Protein AF-A0A2P6P670-F1 (afdb_monomer)

Organism: Rosa chinensis (NCBI:txid74649)

Solvent-accessible surface area (backbone atoms only — not comparable to full-atom values): 7223 Å² total; per-residue (Å²): 140,77,89,87,78,87,80,75,78,78,78,76,78,75,79,76,79,77,85,54,100,61,81,66,83,36,64,68,58,52,62,29,45,54,56,28,42,57,45,29,41,76,56,92,87,47,44,95,59,70,43,70,63,17,39,55,19,51,52,54,58,46,66,54,85,56,51,53,43,54,34,51,41,52,48,51,49,57,75,76,38,72,55,40,45,73,61,55,54,39,40,35,70,77,55,76,47,67,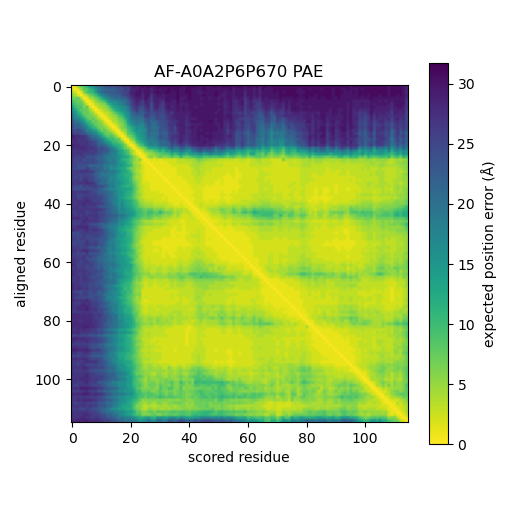66,86,53,77,77,60,49,97,83,57,63,51,86,70,65,78,130

Sequence (115 aa):
MSHPTKIVVFLVIVLVSESAMGAPECAPILRALDPCLPYLVQNPGREDSPSKACCDGLTTLSGLPNVKDECECIKATVLLTPLDLPRFAALPSVCGTTLKIPTISGDMDCSKIKM

Structure (mmCIF, N/CA/C/O backbone):
data_AF-A0A2P6P670-F1
#
_entry.id   AF-A0A2P6P670-F1
#
loop_
_atom_site.group_PDB
_atom_site.id
_atom_site.type_symbol
_atom_site.label_atom_id
_atom_site.label_alt_id
_atom_site.label_comp_id
_atom_site.label_asym_id
_atom_site.label_entity_id
_atom_site.label_seq_id
_atom_site.pdbx_PDB_ins_code
_atom_site.Cartn_x
_atom_site.Cartn_y
_atom_site.Cartn_z
_atom_site.occupancy
_atom_site.B_iso_or_equiv
_atom_site.auth_seq_id
_atom_site.auth_comp_id
_atom_site.auth_asym_id
_atom_site.auth_atom_id
_atom_site.pdbx_PDB_model_num
ATOM 1 N N . MET A 1 1 ? 29.053 -6.299 47.260 1.00 45.00 1 MET A N 1
ATOM 2 C CA . MET A 1 1 ? 27.975 -5.529 47.924 1.00 45.00 1 MET A CA 1
ATOM 3 C C . MET A 1 1 ? 28.337 -4.063 47.708 1.00 45.00 1 MET A C 1
ATOM 5 O O . MET A 1 1 ? 29.434 -3.713 48.097 1.00 45.00 1 MET A O 1
ATOM 9 N N . SER A 1 2 ? 27.640 -3.197 46.976 1.00 39.19 2 SER A N 1
ATOM 10 C CA . SER A 1 2 ? 26.254 -3.132 46.508 1.00 39.19 2 SER A CA 1
ATOM 11 C C . SER A 1 2 ? 26.207 -2.326 45.200 1.00 39.19 2 SER A C 1
ATOM 13 O O . SER A 1 2 ? 26.919 -1.335 45.074 1.00 39.19 2 SER A O 1
ATOM 15 N N . HIS A 1 3 ? 25.353 -2.721 44.252 1.00 43.81 3 HIS A N 1
ATOM 16 C CA . HIS A 1 3 ? 24.758 -1.769 43.301 1.00 43.81 3 HIS A CA 1
ATOM 17 C C . HIS A 1 3 ? 23.709 -0.947 44.057 1.00 43.81 3 HIS A C 1
ATOM 19 O O . HIS A 1 3 ? 23.055 -1.504 44.942 1.00 43.81 3 HIS A O 1
ATOM 25 N N . PRO A 1 4 ? 23.559 0.350 43.758 1.00 48.00 4 PRO A N 1
ATOM 26 C CA . PRO A 1 4 ? 22.301 0.810 43.135 1.00 48.00 4 PRO A CA 1
ATOM 27 C C . PRO A 1 4 ? 22.589 2.046 42.228 1.00 48.00 4 PRO A C 1
ATOM 29 O O . PRO A 1 4 ? 23.573 2.741 42.421 1.00 48.00 4 PRO A O 1
ATOM 32 N N . THR A 1 5 ? 21.916 2.434 41.152 1.00 48.31 5 THR A N 1
ATOM 33 C CA . THR A 1 5 ? 20.562 2.261 40.646 1.00 48.31 5 THR A CA 1
ATOM 34 C C . THR A 1 5 ? 20.677 2.631 39.163 1.00 48.31 5 THR A C 1
ATOM 36 O O . THR A 1 5 ? 20.881 3.799 38.836 1.00 48.31 5 THR A O 1
ATOM 39 N N . LYS A 1 6 ? 20.591 1.677 38.232 1.00 45.44 6 LYS A N 1
ATOM 40 C CA . LYS A 1 6 ? 20.343 2.035 36.828 1.00 45.44 6 LYS A CA 1
ATOM 41 C C . LYS A 1 6 ? 18.847 2.281 36.721 1.00 45.44 6 LYS A C 1
ATOM 43 O O . LYS A 1 6 ? 18.081 1.333 36.591 1.00 45.44 6 LYS A O 1
ATOM 48 N N . ILE A 1 7 ? 18.435 3.540 36.860 1.00 54.91 7 ILE A N 1
ATOM 49 C CA . ILE A 1 7 ? 17.084 3.967 36.499 1.00 54.91 7 ILE A CA 1
ATOM 50 C C . ILE A 1 7 ? 16.989 3.781 34.985 1.00 54.91 7 ILE A C 1
ATOM 52 O O . ILE A 1 7 ? 17.392 4.636 34.202 1.00 54.91 7 ILE A O 1
ATOM 56 N N . VAL A 1 8 ? 16.529 2.604 34.572 1.00 55.69 8 VAL A N 1
ATOM 57 C CA . VAL A 1 8 ? 16.046 2.381 33.217 1.00 55.69 8 VAL A CA 1
ATOM 58 C C . VAL A 1 8 ? 14.703 3.091 33.171 1.00 55.69 8 VAL A C 1
ATOM 60 O O . VAL A 1 8 ? 13.684 2.545 33.588 1.00 55.69 8 VAL A O 1
ATOM 63 N N . VAL A 1 9 ? 14.718 4.354 32.743 1.00 58.72 9 VAL A N 1
ATOM 64 C CA . VAL A 1 9 ? 13.497 5.047 32.340 1.00 58.72 9 VAL A CA 1
ATOM 65 C C . VAL A 1 9 ? 12.997 4.304 31.107 1.00 58.72 9 VAL A C 1
ATOM 67 O O . VAL A 1 9 ? 13.469 4.529 29.995 1.00 58.72 9 VAL A O 1
ATOM 70 N N . PHE A 1 10 ? 12.085 3.356 31.314 1.00 51.44 10 PHE A N 1
ATOM 71 C CA . PHE A 1 10 ? 11.251 2.827 30.247 1.00 51.44 10 PHE A CA 1
ATOM 72 C C . PHE A 1 10 ? 10.369 3.989 29.787 1.00 51.44 10 PHE A C 1
ATOM 74 O O . PHE A 1 10 ? 9.323 4.269 30.370 1.00 51.44 10 PHE A O 1
ATOM 81 N N . LEU A 1 11 ? 10.848 4.724 28.783 1.00 48.88 11 LEU A N 1
ATOM 82 C CA . LEU A 1 11 ? 10.050 5.678 28.034 1.00 48.88 11 LEU A CA 1
ATOM 83 C C . LEU A 1 11 ? 9.007 4.857 27.274 1.00 48.88 11 LEU A C 1
ATOM 85 O O . LEU A 1 11 ? 9.251 4.380 26.168 1.00 48.88 11 LEU A O 1
ATOM 89 N N . VAL A 1 12 ? 7.866 4.620 27.916 1.00 55.91 12 VAL A N 1
ATOM 90 C CA . VAL A 1 12 ? 6.678 4.094 27.254 1.00 55.91 12 VAL A CA 1
ATOM 91 C C . VAL A 1 12 ? 6.218 5.200 26.317 1.00 55.91 12 VAL A C 1
ATOM 93 O O . VAL A 1 12 ? 5.560 6.152 26.731 1.00 55.91 12 VAL A O 1
ATOM 96 N N . ILE A 1 13 ? 6.642 5.115 25.058 1.00 52.97 13 ILE A N 1
ATOM 97 C CA . ILE A 1 13 ? 6.084 5.920 23.980 1.00 52.97 13 ILE A CA 1
ATOM 98 C C . ILE A 1 13 ? 4.659 5.403 23.814 1.00 52.97 13 ILE A C 1
ATOM 100 O O . ILE A 1 13 ? 4.415 4.399 23.147 1.00 52.97 13 ILE A O 1
ATOM 104 N N . VAL A 1 14 ? 3.721 6.037 24.512 1.00 49.44 14 VAL A N 1
ATOM 105 C CA . VAL A 1 14 ? 2.300 5.858 24.247 1.00 49.44 14 VAL A CA 1
ATOM 106 C C . VAL A 1 14 ? 2.086 6.451 22.862 1.00 49.44 14 VAL A C 1
ATOM 108 O O . VAL A 1 14 ? 2.033 7.669 22.705 1.00 49.44 14 VAL A O 1
ATOM 111 N N . LEU A 1 15 ? 2.044 5.590 21.845 1.00 45.53 15 LEU A N 1
ATOM 112 C CA . LEU A 1 15 ? 1.488 5.941 20.547 1.00 45.53 15 LEU A CA 1
ATOM 113 C C . LEU A 1 15 ? 0.008 6.218 20.802 1.00 45.53 15 LEU A C 1
ATOM 115 O O . LEU A 1 15 ? -0.813 5.306 20.856 1.00 45.53 15 LEU A O 1
ATOM 119 N N . VAL A 1 16 ? -0.307 7.480 21.080 1.00 45.19 16 VAL A N 1
ATOM 120 C CA . VAL A 1 16 ? -1.679 7.967 21.078 1.00 45.19 16 VAL A CA 1
ATOM 121 C C . VAL A 1 16 ? -2.132 7.859 19.630 1.00 45.19 16 VAL A C 1
ATOM 123 O O . VAL A 1 16 ? -1.797 8.698 18.802 1.00 45.19 16 VAL A O 1
ATOM 126 N N . SER A 1 17 ? -2.840 6.781 19.304 1.00 50.25 17 SER A N 1
ATOM 127 C CA . SER A 1 17 ? -3.631 6.723 18.083 1.00 50.25 17 SER A CA 1
ATOM 128 C C . SER A 1 17 ? -4.783 7.699 18.278 1.00 50.25 17 SER A C 1
ATOM 130 O O . SER A 1 17 ? -5.792 7.367 18.900 1.00 50.25 17 SER A O 1
ATOM 132 N N . GLU A 1 18 ? -4.600 8.937 17.827 1.00 45.53 18 GLU A N 1
ATOM 133 C CA . GLU A 1 18 ? -5.683 9.906 17.727 1.00 45.53 18 GLU A CA 1
ATOM 134 C C . GLU A 1 18 ? -6.698 9.381 16.708 1.00 45.53 18 GLU A C 1
ATOM 136 O O . GLU A 1 18 ? -6.667 9.724 15.533 1.00 45.53 18 GLU A O 1
ATOM 141 N N . SER A 1 19 ? -7.661 8.576 17.157 1.00 53.69 19 SER A N 1
ATOM 142 C CA . SER A 1 19 ? -8.947 8.464 16.473 1.00 53.69 19 SER A CA 1
ATOM 143 C C . SER A 1 19 ? -9.774 9.710 16.806 1.00 53.69 19 SER A C 1
ATOM 145 O O . SER A 1 19 ? -10.830 9.638 17.435 1.00 53.69 19 SER A O 1
ATOM 147 N N . ALA A 1 20 ? -9.242 10.882 16.458 1.00 43.66 20 ALA A N 1
ATOM 148 C CA . ALA A 1 20 ? -10.042 12.080 16.299 1.00 43.66 20 ALA A CA 1
ATOM 149 C C . ALA A 1 20 ? -10.777 11.935 14.966 1.00 43.66 20 ALA A C 1
ATOM 151 O O . ALA A 1 20 ? -10.255 11.343 14.027 1.00 43.66 20 ALA A O 1
ATOM 152 N N . MET A 1 21 ? -11.995 12.451 14.863 1.00 49.91 21 MET A N 1
ATOM 153 C CA . MET A 1 21 ? -12.686 12.586 13.583 1.00 49.91 21 MET A CA 1
ATOM 154 C C . MET A 1 21 ? -11.823 13.48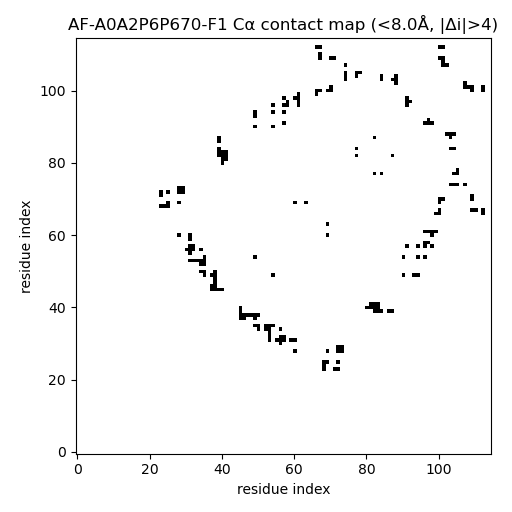0 12.671 1.00 49.91 21 MET A C 1
ATOM 156 O O . MET A 1 21 ? -11.901 14.702 12.728 1.00 49.91 21 MET A O 1
ATOM 160 N N . GLY A 1 22 ? -10.927 12.867 11.907 1.00 50.00 22 GLY A N 1
ATOM 161 C CA . GLY A 1 22 ? -9.814 13.485 11.200 1.00 50.00 22 GLY A CA 1
ATOM 162 C C . GLY A 1 22 ? -9.412 12.577 10.044 1.00 50.00 22 GLY A C 1
ATOM 163 O O . GLY A 1 22 ? -9.766 11.400 10.028 1.00 50.00 22 GLY A O 1
ATOM 164 N N . ALA A 1 23 ? -8.777 13.144 9.022 1.00 57.75 23 ALA A N 1
ATOM 165 C CA . ALA A 1 23 ? -8.408 12.416 7.810 1.00 57.75 23 ALA A CA 1
ATOM 166 C C . ALA A 1 23 ? -7.669 11.097 8.135 1.00 57.75 23 ALA A C 1
ATOM 168 O O . ALA A 1 23 ? -6.909 11.070 9.104 1.00 57.75 23 ALA A O 1
ATOM 169 N N . PRO A 1 24 ? -7.867 10.024 7.342 1.00 65.62 24 PRO A N 1
ATOM 170 C CA . PRO A 1 24 ? -7.196 8.748 7.574 1.00 65.62 24 PRO A CA 1
ATOM 171 C C . PRO A 1 24 ? -5.677 8.944 7.661 1.00 65.62 24 PRO A C 1
ATOM 173 O O . PRO A 1 24 ? -5.089 9.686 6.865 1.00 65.62 24 PRO A O 1
ATOM 176 N N . GLU A 1 25 ? -5.029 8.287 8.627 1.00 78.81 25 GLU A N 1
ATOM 177 C CA . GLU A 1 25 ? -3.576 8.369 8.799 1.00 78.81 25 GLU A CA 1
ATOM 178 C C . GLU A 1 25 ? -2.871 7.554 7.701 1.00 78.81 25 GLU A C 1
ATOM 180 O O . GLU A 1 25 ? -2.479 6.404 7.880 1.00 78.81 25 GLU A O 1
ATOM 185 N N . CYS A 1 26 ? -2.716 8.157 6.520 1.00 87.94 26 CYS A N 1
ATOM 186 C CA . CYS A 1 26 ? -2.139 7.486 5.354 1.00 87.94 26 CYS A CA 1
ATOM 187 C C . CYS A 1 26 ? -0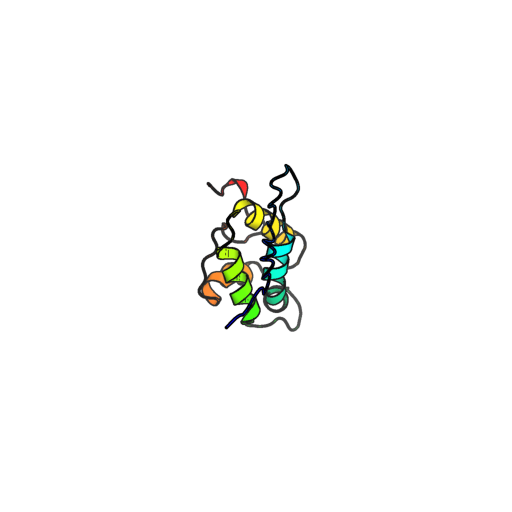.614 7.394 5.371 1.00 87.94 26 CYS A C 1
ATOM 189 O O . CYS A 1 26 ? -0.044 6.613 4.611 1.00 87.94 26 CYS A O 1
ATOM 191 N N . ALA A 1 27 ? 0.069 8.186 6.200 1.00 87.38 27 ALA A N 1
ATOM 192 C CA . ALA A 1 27 ? 1.528 8.238 6.235 1.00 87.38 27 ALA A CA 1
ATOM 193 C C . ALA A 1 27 ? 2.195 6.853 6.394 1.00 87.38 27 ALA A C 1
ATOM 195 O O . ALA A 1 27 ? 3.037 6.527 5.552 1.00 87.38 27 ALA A O 1
ATOM 196 N N . PRO A 1 28 ? 1.834 6.005 7.380 1.00 87.50 28 PRO A N 1
ATOM 197 C CA . PRO A 1 28 ? 2.429 4.672 7.514 1.00 87.50 28 PRO A CA 1
ATOM 198 C C . PRO A 1 28 ? 2.137 3.766 6.311 1.00 87.50 28 PRO A C 1
ATOM 200 O O . PRO A 1 28 ? 3.017 3.025 5.875 1.00 87.50 28 PRO A O 1
ATOM 203 N N . ILE A 1 29 ? 0.940 3.867 5.725 1.00 88.88 29 ILE A N 1
ATOM 204 C CA . ILE A 1 29 ? 0.534 3.068 4.560 1.00 88.88 29 ILE A CA 1
ATOM 205 C C . ILE A 1 29 ? 1.371 3.442 3.335 1.00 88.88 29 ILE A C 1
ATOM 207 O O . ILE A 1 29 ? 1.948 2.581 2.674 1.00 88.88 29 ILE A O 1
ATOM 211 N N . LEU A 1 30 ? 1.507 4.742 3.071 1.00 89.50 30 LEU A N 1
ATOM 212 C CA . LEU A 1 30 ? 2.315 5.257 1.968 1.00 89.50 30 LEU A CA 1
ATOM 213 C C . LEU A 1 30 ? 3.794 4.900 2.141 1.00 89.50 30 LEU A C 1
ATOM 215 O O . LEU A 1 30 ? 4.445 4.529 1.171 1.00 89.50 30 LEU A O 1
ATOM 219 N N . ARG A 1 31 ? 4.323 4.956 3.370 1.00 90.88 31 ARG A N 1
ATOM 220 C CA . ARG A 1 31 ? 5.708 4.554 3.668 1.00 90.88 31 ARG A CA 1
ATOM 221 C C . ARG A 1 31 ? 5.949 3.068 3.411 1.00 90.88 31 ARG A C 1
ATOM 223 O O . ARG A 1 31 ? 7.017 2.718 2.922 1.00 90.88 31 ARG A O 1
ATOM 230 N N . ALA A 1 32 ? 4.973 2.212 3.708 1.00 91.69 32 ALA A N 1
ATOM 231 C CA . ALA A 1 32 ? 5.056 0.785 3.414 1.00 91.69 32 ALA A CA 1
ATOM 232 C C .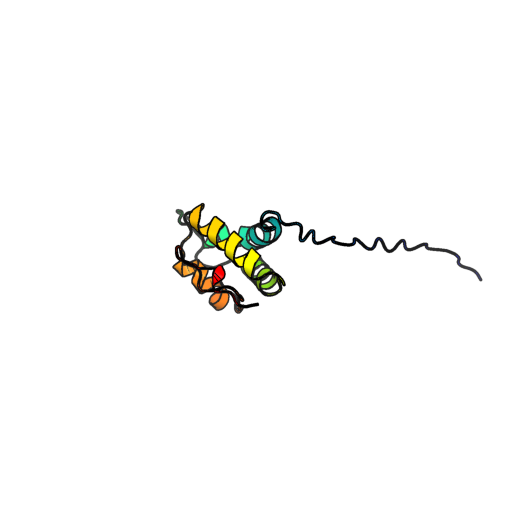 ALA A 1 32 ? 4.970 0.480 1.903 1.00 91.69 32 ALA A C 1
ATOM 234 O O . ALA A 1 32 ? 5.563 -0.495 1.449 1.00 91.69 32 ALA A O 1
ATOM 235 N N . LEU A 1 33 ? 4.268 1.312 1.122 1.00 91.44 33 LEU A N 1
ATOM 236 C CA . LEU A 1 33 ? 4.112 1.151 -0.332 1.00 91.44 33 LEU A CA 1
ATOM 237 C C . LEU A 1 33 ? 5.213 1.812 -1.168 1.00 91.44 33 LEU A C 1
ATOM 239 O O . LEU A 1 33 ? 5.428 1.401 -2.305 1.00 91.44 33 LEU A O 1
ATOM 243 N N . ASP A 1 34 ? 5.914 2.809 -0.630 1.00 93.38 34 ASP A N 1
ATOM 244 C CA . ASP A 1 34 ? 7.035 3.504 -1.279 1.00 93.38 34 ASP A CA 1
ATOM 245 C C . ASP A 1 34 ? 8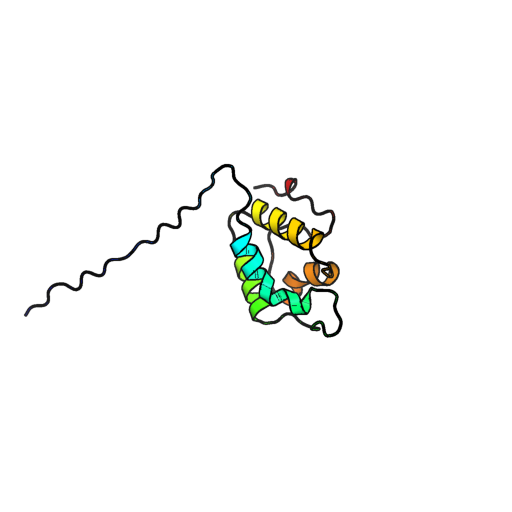.039 2.552 -1.976 1.00 93.38 34 ASP A C 1
ATOM 247 O O . ASP A 1 34 ? 8.269 2.716 -3.179 1.00 93.38 34 ASP A O 1
ATOM 251 N N . PRO A 1 35 ? 8.543 1.472 -1.332 1.00 95.69 35 PRO A N 1
ATOM 252 C CA . PRO A 1 35 ? 9.458 0.529 -1.986 1.00 95.69 35 PRO A CA 1
ATOM 253 C C . PRO A 1 35 ? 8.830 -0.304 -3.116 1.00 95.69 35 PRO A C 1
ATOM 255 O O . PRO A 1 35 ? 9.554 -0.997 -3.832 1.00 95.69 35 PRO A O 1
ATOM 258 N N . CYS A 1 36 ? 7.505 -0.276 -3.286 1.00 94.75 36 CYS A N 1
ATOM 259 C CA . CYS A 1 36 ? 6.802 -0.946 -4.379 1.00 94.75 36 CYS A CA 1
ATOM 260 C C . CYS A 1 36 ? 6.687 -0.079 -5.637 1.00 94.75 36 CYS A C 1
ATOM 262 O O . CYS A 1 36 ? 6.403 -0.608 -6.712 1.00 94.75 36 CYS A O 1
ATOM 264 N N . LEU A 1 37 ? 6.905 1.237 -5.545 1.00 93.00 37 LEU A N 1
ATOM 265 C CA . LEU A 1 37 ? 6.734 2.155 -6.675 1.00 93.00 37 LEU A CA 1
ATOM 266 C C . LEU A 1 37 ? 7.568 1.787 -7.918 1.00 93.00 37 LEU A C 1
ATOM 268 O O . LEU A 1 37 ? 6.991 1.821 -9.007 1.00 93.00 37 LEU A O 1
ATOM 272 N N . PRO A 1 38 ? 8.845 1.358 -7.817 1.00 94.50 38 PRO A N 1
ATOM 273 C CA . PRO A 1 38 ? 9.622 0.927 -8.986 1.00 94.50 38 PRO A CA 1
ATOM 274 C C . PRO A 1 38 ? 9.002 -0.262 -9.731 1.00 94.50 38 PRO A C 1
ATOM 276 O O . PRO A 1 38 ? 9.149 -0.380 -10.945 1.00 94.50 38 PRO A O 1
ATOM 279 N N . TYR A 1 39 ? 8.261 -1.114 -9.016 1.00 94.75 39 TYR A N 1
ATOM 280 C CA . TYR A 1 39 ? 7.507 -2.223 -9.588 1.00 94.75 39 TYR A CA 1
ATOM 281 C C . TYR A 1 39 ? 6.100 -1.823 -10.030 1.00 94.75 39 TYR A C 1
ATOM 283 O O . TYR A 1 39 ? 5.537 -2.529 -10.855 1.00 94.75 39 TYR A O 1
ATOM 291 N N . LEU A 1 40 ? 5.491 -0.743 -9.527 1.00 93.50 40 LEU A N 1
ATOM 292 C CA . LEU A 1 40 ? 4.074 -0.403 -9.757 1.00 93.50 40 LEU A CA 1
ATOM 293 C C . LEU A 1 40 ? 3.835 0.743 -10.745 1.00 93.50 40 LEU A C 1
ATOM 295 O O . LEU A 1 40 ? 2.836 0.720 -11.464 1.00 93.50 40 LEU A O 1
ATOM 299 N N . VAL A 1 41 ? 4.713 1.742 -10.772 1.00 91.69 41 VAL A N 1
ATOM 300 C CA . VAL A 1 41 ? 4.531 2.946 -11.590 1.00 91.69 41 VAL A CA 1
ATOM 301 C C . VAL A 1 41 ? 4.744 2.610 -13.062 1.00 91.69 41 VAL A C 1
ATOM 303 O O . VAL A 1 41 ? 5.736 1.988 -13.437 1.00 91.69 41 VAL A O 1
ATOM 306 N N . GLN A 1 42 ? 3.816 3.043 -13.914 1.00 88.56 42 GLN A N 1
ATOM 307 C CA . GLN A 1 42 ? 3.908 2.869 -15.362 1.00 88.56 42 GLN A CA 1
ATOM 308 C C . GLN A 1 42 ? 4.945 3.839 -15.948 1.00 88.56 42 GLN A C 1
ATOM 310 O O . GLN A 1 42 ? 4.615 4.955 -16.346 1.00 88.56 42 GLN A O 1
ATOM 315 N N . ASN A 1 43 ? 6.213 3.429 -15.980 1.00 86.56 43 ASN A N 1
ATOM 316 C CA . ASN A 1 43 ? 7.306 4.200 -16.570 1.00 86.56 43 ASN A CA 1
ATOM 317 C C . ASN A 1 43 ? 8.297 3.303 -17.346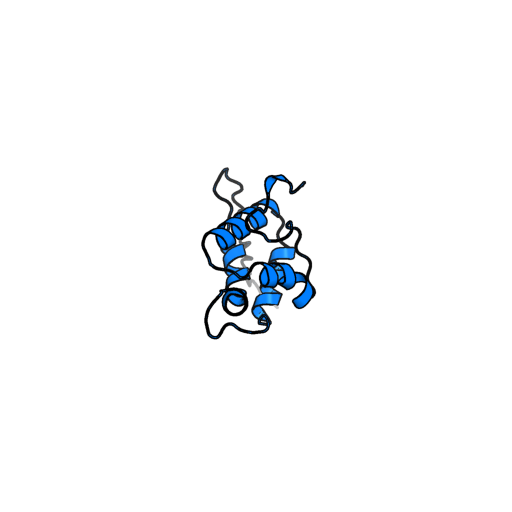 1.00 86.56 43 ASN A C 1
ATOM 319 O O . ASN A 1 43 ? 8.328 2.084 -17.149 1.00 86.56 43 ASN A O 1
ATOM 323 N N . PRO A 1 44 ? 9.107 3.878 -18.254 1.00 87.25 44 PRO A N 1
ATOM 324 C CA . PRO A 1 44 ? 10.244 3.172 -18.837 1.00 87.25 44 PRO A CA 1
ATOM 325 C C . PRO A 1 44 ? 11.265 2.797 -17.752 1.00 87.25 44 PRO A C 1
ATOM 327 O O . PRO A 1 44 ? 11.651 3.649 -16.957 1.00 87.25 44 PRO A O 1
ATOM 330 N N . GLY A 1 45 ? 11.734 1.546 -17.749 1.00 85.69 45 GLY A N 1
ATOM 331 C CA . GLY A 1 45 ? 12.695 1.052 -16.750 1.00 85.69 45 GLY A CA 1
ATOM 332 C C . GLY A 1 45 ? 12.064 0.511 -15.463 1.00 85.69 45 GLY A C 1
ATOM 333 O O . GLY A 1 45 ? 12.786 0.200 -14.520 1.00 85.69 45 GLY A O 1
ATOM 334 N N . ARG A 1 46 ? 10.736 0.378 -15.435 1.00 92.00 46 ARG A N 1
ATOM 335 C CA . ARG A 1 46 ? 9.993 -0.303 -14.377 1.00 92.00 46 ARG A CA 1
ATOM 336 C C . ARG A 1 46 ? 10.534 -1.708 -14.108 1.00 92.00 46 ARG A C 1
ATOM 338 O O . ARG A 1 46 ? 10.803 -2.462 -15.040 1.00 92.00 46 ARG A O 1
ATOM 345 N N . GLU A 1 47 ? 10.619 -2.074 -12.835 1.00 94.19 47 GLU A N 1
ATOM 346 C CA . GLU A 1 47 ? 11.102 -3.389 -12.420 1.00 94.19 47 GLU A CA 1
ATOM 347 C C . GLU A 1 47 ? 10.085 -4.498 -12.733 1.00 94.19 47 GLU A C 1
ATOM 349 O O . GLU A 1 47 ? 8.867 -4.317 -12.631 1.00 94.19 47 GLU A O 1
ATOM 354 N N . ASP A 1 48 ? 10.577 -5.684 -13.091 1.00 93.06 48 ASP A N 1
ATOM 355 C CA . ASP A 1 48 ? 9.738 -6.849 -13.406 1.00 93.06 48 ASP A CA 1
ATOM 356 C C . ASP A 1 48 ? 9.254 -7.613 -12.175 1.00 93.06 48 ASP A C 1
ATOM 358 O O . ASP A 1 48 ? 8.335 -8.425 -12.267 1.00 93.06 48 ASP A O 1
ATOM 362 N N . SER A 1 49 ? 9.858 -7.368 -11.015 1.00 94.12 49 SER A N 1
ATOM 363 C CA . SER A 1 49 ? 9.517 -8.025 -9.754 1.00 94.12 49 SER A CA 1
ATOM 364 C C . SER A 1 49 ? 9.571 -7.031 -8.598 1.00 94.12 49 SER A C 1
ATOM 366 O O . SER A 1 49 ? 10.390 -6.113 -8.636 1.00 94.12 49 SER A O 1
ATOM 368 N N . PRO A 1 50 ? 8.723 -7.192 -7.567 1.00 95.88 50 PRO A N 1
ATOM 369 C CA . PRO A 1 50 ? 8.808 -6.370 -6.373 1.00 95.88 50 PRO A CA 1
ATOM 370 C C . PRO A 1 50 ? 10.107 -6.654 -5.615 1.00 95.88 50 PRO A C 1
ATOM 372 O O . PRO A 1 50 ? 10.559 -7.796 -5.511 1.00 95.88 50 PRO A O 1
ATOM 375 N N . SER A 1 51 ? 10.686 -5.606 -5.036 1.00 97.12 51 SER A N 1
ATOM 376 C CA . SER A 1 51 ? 11.812 -5.745 -4.119 1.00 97.12 51 SER A CA 1
ATOM 377 C C . SER A 1 51 ? 11.395 -6.477 -2.836 1.00 97.12 51 SER A C 1
ATOM 379 O O . SER A 1 51 ? 10.224 -6.478 -2.444 1.00 97.12 51 SER A O 1
ATOM 381 N N . LYS A 1 52 ? 12.364 -7.041 -2.102 1.00 96.56 52 LYS A N 1
ATOM 382 C CA . LYS A 1 52 ? 12.086 -7.607 -0.771 1.00 96.56 52 LYS A CA 1
ATOM 383 C C . LYS A 1 52 ? 11.447 -6.565 0.161 1.00 96.56 52 LYS A C 1
ATOM 385 O O . LYS A 1 52 ? 10.500 -6.881 0.872 1.00 96.56 52 LYS A O 1
ATOM 390 N N . ALA A 1 53 ? 11.927 -5.322 0.107 1.00 96.88 53 ALA A N 1
ATOM 391 C CA . ALA A 1 53 ? 11.386 -4.219 0.896 1.00 96.88 53 ALA A CA 1
ATOM 392 C C . ALA A 1 53 ? 9.912 -3.930 0.563 1.00 96.88 53 ALA A C 1
ATOM 394 O O . ALA A 1 53 ? 9.134 -3.647 1.469 1.00 96.88 53 ALA A O 1
ATOM 395 N N . CYS A 1 54 ? 9.508 -4.065 -0.705 1.00 96.19 54 CYS A N 1
ATOM 396 C CA . CYS A 1 54 ? 8.100 -3.977 -1.092 1.00 96.19 54 CYS A CA 1
ATOM 397 C C . CYS A 1 54 ? 7.257 -5.069 -0.416 1.00 96.19 54 CYS A C 1
ATOM 399 O O . CYS A 1 54 ? 6.231 -4.774 0.195 1.00 96.19 54 CYS A O 1
ATOM 401 N N . CYS A 1 55 ? 7.706 -6.325 -0.456 1.00 96.50 55 CYS A N 1
ATOM 402 C CA . CYS A 1 55 ? 6.977 -7.423 0.181 1.00 96.50 55 CYS A CA 1
ATOM 403 C C . CYS A 1 55 ? 6.932 -7.313 1.719 1.00 96.50 55 CYS A C 1
ATOM 405 O O . CYS A 1 55 ? 5.911 -7.628 2.337 1.00 96.50 55 CYS A O 1
ATOM 407 N N . ASP A 1 56 ? 7.999 -6.809 2.345 1.00 95.62 56 ASP A N 1
ATOM 408 C CA . ASP A 1 56 ? 8.035 -6.525 3.786 1.00 95.62 56 ASP A CA 1
ATOM 409 C C . ASP A 1 56 ? 7.043 -5.397 4.154 1.00 95.62 56 ASP A C 1
ATOM 411 O O . ASP A 1 56 ? 6.328 -5.480 5.160 1.00 95.62 56 ASP A O 1
ATOM 415 N N . GLY A 1 57 ? 6.929 -4.374 3.301 1.00 93.00 57 GLY A N 1
ATOM 416 C CA . GLY A 1 57 ? 5.923 -3.319 3.418 1.00 93.00 57 GLY A CA 1
ATOM 417 C C . GLY A 1 57 ? 4.496 -3.863 3.329 1.00 93.00 57 GLY A C 1
ATOM 418 O O . GLY A 1 57 ? 3.678 -3.590 4.205 1.00 93.00 57 GLY A O 1
ATOM 4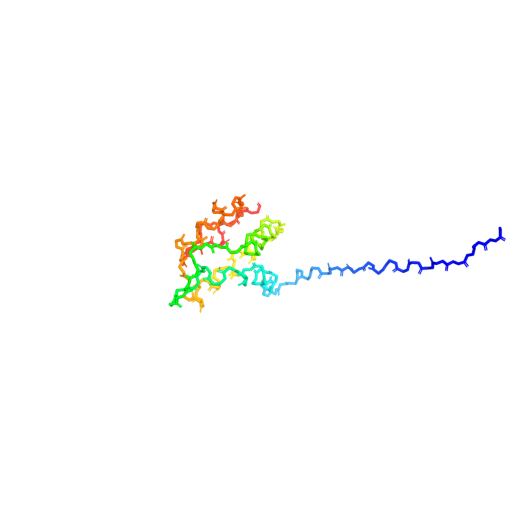19 N N . LEU A 1 58 ? 4.209 -4.729 2.352 1.00 92.19 58 LEU A N 1
ATOM 420 C CA . LEU A 1 58 ? 2.906 -5.400 2.239 1.00 92.19 58 LEU A CA 1
ATOM 421 C C . LEU A 1 58 ? 2.554 -6.238 3.471 1.00 92.19 58 LEU A C 1
ATOM 423 O O . LEU A 1 58 ? 1.400 -6.279 3.896 1.00 92.19 58 LEU A O 1
ATOM 427 N N . THR A 1 59 ? 3.545 -6.908 4.052 1.00 91.12 59 THR A N 1
ATOM 428 C CA . THR A 1 59 ? 3.352 -7.676 5.286 1.00 91.12 59 THR A CA 1
ATOM 429 C C . THR A 1 59 ? 2.968 -6.750 6.439 1.00 91.12 59 THR A C 1
ATOM 431 O O . THR A 1 59 ? 2.063 -7.067 7.208 1.00 91.12 59 THR A O 1
ATOM 434 N N . THR A 1 60 ? 3.580 -5.566 6.515 1.00 89.75 60 THR A N 1
ATOM 435 C CA . THR A 1 60 ? 3.221 -4.542 7.506 1.00 89.75 60 THR A CA 1
ATOM 436 C C . THR A 1 60 ? 1.768 -4.090 7.341 1.00 89.75 60 THR A C 1
ATOM 438 O O . THR A 1 60 ? 1.036 -4.041 8.328 1.00 89.75 60 THR A O 1
ATOM 441 N N . LEU A 1 61 ? 1.324 -3.842 6.102 1.00 87.69 61 LEU A N 1
ATOM 442 C CA . LEU A 1 61 ? -0.063 -3.462 5.802 1.00 87.69 61 LEU A CA 1
ATOM 443 C C . LEU A 1 61 ? -1.067 -4.528 6.254 1.00 87.69 61 LEU A C 1
ATOM 445 O O . LEU A 1 61 ? -2.041 -4.210 6.926 1.00 87.69 61 LEU A O 1
ATOM 449 N N . SER A 1 62 ? -0.779 -5.812 6.007 1.00 84.44 62 SER A N 1
ATOM 450 C CA . SER A 1 62 ? -1.659 -6.918 6.426 1.00 84.44 62 SER A CA 1
ATOM 451 C C . SER A 1 62 ? -1.925 -6.976 7.945 1.00 84.44 62 SER A C 1
ATOM 453 O O . SER A 1 62 ? -2.951 -7.510 8.397 1.00 84.44 62 SER A O 1
ATOM 455 N N . GLY A 1 63 ? -1.009 -6.412 8.740 1.00 84.12 63 GLY A N 1
ATOM 456 C CA . GLY A 1 63 ? -1.086 -6.333 10.195 1.00 84.12 63 GLY A CA 1
ATOM 457 C C . GLY A 1 63 ? -1.832 -5.112 10.736 1.00 84.12 63 GLY A C 1
ATOM 458 O O . GLY A 1 63 ? -2.077 -5.064 11.942 1.00 84.12 63 GLY A O 1
ATOM 459 N N . LEU A 1 64 ? -2.207 -4.141 9.895 1.00 82.69 64 LEU A N 1
ATOM 460 C CA . LEU A 1 64 ? -2.871 -2.926 10.359 1.00 82.69 64 LEU A CA 1
ATOM 461 C C . LEU A 1 64 ? -4.272 -3.233 10.926 1.00 82.69 64 LEU A C 1
ATOM 463 O O . LEU A 1 64 ? -5.008 -4.058 10.373 1.00 82.69 64 LEU A O 1
ATOM 467 N N . PRO A 1 65 ? -4.664 -2.579 12.038 1.00 80.00 65 PRO A N 1
ATOM 468 C CA . PRO A 1 65 ? -5.976 -2.788 12.648 1.00 80.00 65 PRO A CA 1
ATOM 469 C C . PRO A 1 65 ? -7.101 -2.079 11.876 1.00 80.00 65 PRO A C 1
ATOM 471 O O . PRO A 1 65 ? -8.223 -2.577 11.829 1.00 80.00 65 PRO A O 1
ATOM 474 N N . ASN A 1 66 ? -6.803 -0.942 11.238 1.00 84.94 66 ASN A N 1
ATOM 475 C CA . ASN A 1 66 ? -7.787 -0.085 10.573 1.00 84.94 66 ASN A CA 1
ATOM 476 C C . ASN A 1 66 ? -7.820 -0.334 9.057 1.00 84.94 66 ASN A C 1
ATOM 478 O O . ASN A 1 66 ? -7.320 0.462 8.265 1.00 84.94 66 ASN A O 1
ATOM 482 N N . VAL A 1 67 ? -8.454 -1.436 8.646 1.00 84.88 67 VAL A N 1
ATOM 483 C CA . VAL A 1 67 ? -8.555 -1.858 7.229 1.00 84.88 67 VAL A CA 1
ATOM 484 C C . VAL A 1 67 ? -9.287 -0.823 6.359 1.00 84.88 67 VAL A C 1
ATOM 486 O O . VAL A 1 67 ? -9.017 -0.690 5.165 1.00 84.88 67 VAL A O 1
ATOM 489 N N . LYS A 1 68 ? -10.214 -0.059 6.951 1.00 85.50 6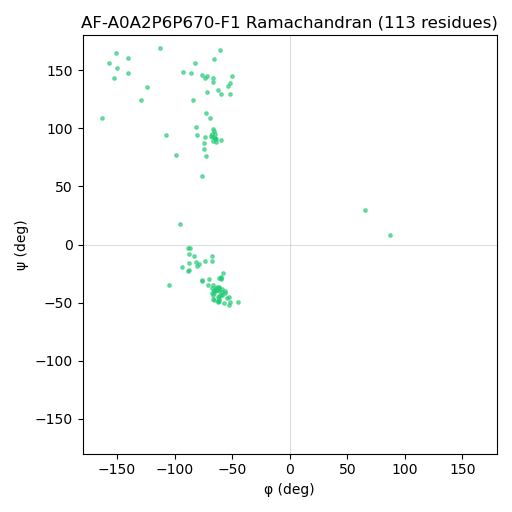8 LYS A N 1
ATOM 490 C CA . LYS A 1 68 ? -10.926 1.013 6.245 1.00 85.50 68 LYS A CA 1
ATOM 491 C C . LYS A 1 68 ? -9.988 2.156 5.851 1.00 85.50 68 LYS A C 1
ATOM 493 O O . LYS A 1 68 ? -10.016 2.573 4.696 1.00 85.50 68 LYS A O 1
ATOM 498 N N . ASP A 1 69 ? -9.149 2.615 6.775 1.00 85.94 69 ASP A N 1
ATOM 499 C CA . ASP A 1 69 ? -8.191 3.693 6.511 1.00 85.94 69 ASP A CA 1
ATOM 500 C C . ASP A 1 69 ? -7.142 3.237 5.494 1.00 85.94 69 ASP A C 1
ATOM 502 O O . ASP A 1 69 ? -6.856 3.956 4.540 1.00 85.94 69 ASP A O 1
ATOM 506 N N . GLU A 1 70 ? -6.654 1.997 5.627 1.00 87.69 70 GLU A N 1
ATOM 507 C CA . GLU A 1 70 ? -5.778 1.353 4.640 1.00 87.69 70 GLU A CA 1
ATOM 508 C C . GLU A 1 70 ? -6.369 1.422 3.226 1.00 87.69 70 GLU A C 1
ATOM 510 O O . GLU A 1 70 ? -5.705 1.881 2.293 1.00 87.69 70 GLU A O 1
ATOM 515 N N . CYS A 1 71 ? -7.637 1.038 3.074 1.00 89.69 71 CYS A N 1
ATOM 516 C CA . CYS A 1 71 ? -8.322 1.074 1.789 1.00 89.69 71 CYS A CA 1
ATOM 517 C C . CYS A 1 71 ? -8.446 2.493 1.221 1.00 89.69 71 CYS A C 1
ATOM 519 O O . CYS A 1 71 ? -8.106 2.710 0.057 1.00 89.69 71 CYS A O 1
ATOM 521 N N . GLU A 1 72 ? -8.894 3.469 2.017 1.00 88.94 72 GLU A N 1
ATOM 522 C CA . GLU A 1 72 ? -9.080 4.850 1.543 1.00 88.94 72 GLU A CA 1
ATOM 523 C C . GLU A 1 72 ? -7.749 5.482 1.098 1.00 88.94 72 GLU A C 1
ATOM 525 O O . GLU A 1 72 ? -7.676 6.158 0.068 1.00 88.94 72 GLU A O 1
ATOM 530 N N . CYS A 1 73 ? -6.657 5.197 1.811 1.00 89.12 73 CYS A N 1
ATOM 531 C CA . CYS A 1 73 ? -5.322 5.667 1.447 1.00 89.12 73 CYS A CA 1
ATOM 532 C C . CYS A 1 73 ? -4.799 5.022 0.155 1.00 89.12 73 CYS A C 1
ATOM 534 O O . CYS A 1 73 ? -4.230 5.702 -0.708 1.00 89.12 73 CYS A O 1
ATOM 536 N N . ILE A 1 74 ? -5.011 3.715 -0.020 1.00 88.81 74 ILE A N 1
ATOM 537 C CA . ILE A 1 74 ? -4.627 3.006 -1.249 1.00 88.81 74 ILE A CA 1
ATOM 538 C C . ILE A 1 74 ? -5.453 3.512 -2.433 1.00 88.81 74 ILE A C 1
ATOM 540 O O . ILE A 1 74 ? -4.895 3.765 -3.504 1.00 88.81 74 ILE A O 1
ATOM 544 N N . LYS A 1 75 ? -6.752 3.759 -2.232 1.00 88.38 75 LYS A N 1
ATOM 545 C CA . LYS A 1 75 ? -7.633 4.367 -3.234 1.00 88.38 75 LYS A CA 1
ATOM 546 C C . LYS A 1 75 ? -7.121 5.721 -3.698 1.00 88.38 75 LYS A C 1
ATOM 548 O O . LYS A 1 75 ? -6.982 5.935 -4.901 1.00 88.38 75 LYS A O 1
ATOM 553 N N . ALA A 1 76 ? -6.787 6.611 -2.767 1.00 86.50 76 ALA A N 1
ATOM 554 C CA . ALA A 1 76 ? -6.218 7.911 -3.106 1.00 86.50 76 ALA A CA 1
ATOM 555 C C . ALA A 1 76 ? -4.910 7.771 -3.905 1.00 86.50 76 ALA A C 1
ATOM 557 O O . ALA A 1 76 ? -4.714 8.464 -4.900 1.00 86.50 76 ALA A O 1
ATOM 558 N N . THR A 1 77 ? -4.045 6.826 -3.527 1.00 84.81 77 THR A N 1
ATOM 559 C CA . THR A 1 77 ? -2.771 6.576 -4.222 1.00 84.81 77 THR A CA 1
ATOM 560 C C . THR A 1 77 ? -2.984 6.138 -5.672 1.00 84.81 77 THR A C 1
ATOM 562 O O . THR A 1 77 ? -2.338 6.668 -6.577 1.00 84.81 77 THR A O 1
ATOM 565 N N . VAL A 1 78 ? -3.918 5.209 -5.897 1.00 86.31 78 VAL A N 1
ATOM 566 C CA . VAL A 1 78 ? -4.307 4.714 -7.227 1.00 86.31 78 VAL A CA 1
ATOM 567 C C . VAL A 1 78 ? -4.874 5.829 -8.111 1.00 86.31 78 VAL A C 1
ATOM 569 O O . VAL A 1 78 ? -4.603 5.852 -9.307 1.00 86.31 78 VAL A O 1
ATOM 572 N N . LEU A 1 79 ? -5.640 6.762 -7.540 1.00 83.62 79 LEU A N 1
ATOM 573 C CA . LEU A 1 79 ? -6.237 7.874 -8.289 1.00 83.62 79 LEU A CA 1
ATOM 574 C C . LEU A 1 79 ? -5.229 8.979 -8.638 1.00 83.62 79 LEU A C 1
ATOM 576 O O . LEU A 1 79 ? -5.388 9.652 -9.654 1.00 83.62 79 LEU A O 1
ATOM 580 N N . LEU A 1 80 ? -4.210 9.185 -7.799 1.00 84.56 80 LEU A N 1
ATOM 581 C CA . LEU A 1 80 ? -3.230 10.266 -7.957 1.00 84.56 80 LEU A CA 1
ATOM 582 C C . LEU A 1 80 ? -1.973 9.850 -8.732 1.00 84.56 80 LEU A C 1
ATOM 584 O O . LEU A 1 80 ? -1.251 10.713 -9.228 1.00 84.56 80 LEU A O 1
ATOM 588 N N . THR A 1 81 ? -1.697 8.549 -8.829 1.00 83.75 81 THR A N 1
ATOM 589 C CA . THR A 1 81 ? -0.467 8.017 -9.430 1.00 83.75 81 THR A CA 1
ATOM 590 C C . THR A 1 81 ? -0.808 7.051 -10.563 1.00 83.75 81 THR A C 1
ATOM 592 O O . THR A 1 81 ? -1.662 6.187 -10.370 1.00 83.75 81 THR A O 1
ATOM 595 N N . PRO A 1 82 ? -0.133 7.116 -11.729 1.00 86.62 82 PRO A N 1
ATOM 596 C CA . PRO A 1 82 ? -0.331 6.158 -12.815 1.00 86.62 82 PRO A CA 1
ATOM 597 C C . PRO A 1 82 ? 0.288 4.796 -12.458 1.00 86.62 82 PRO A C 1
ATOM 599 O O . PRO A 1 82 ? 1.369 4.426 -12.921 1.00 86.62 82 PRO A O 1
ATOM 602 N N . LEU A 1 83 ? -0.396 4.049 -11.595 1.00 89.81 83 LEU A N 1
ATOM 603 C CA . LEU A 1 83 ? -0.030 2.690 -11.214 1.00 89.81 83 LEU A CA 1
ATOM 604 C C . LEU A 1 83 ? -0.611 1.685 -12.205 1.00 89.81 83 LEU A C 1
ATOM 606 O O . LEU A 1 83 ? -1.692 1.874 -12.759 1.00 89.81 83 LEU A O 1
ATOM 610 N N . ASP A 1 84 ? 0.099 0.590 -12.421 1.00 91.25 84 ASP A N 1
ATOM 611 C CA . ASP A 1 84 ? -0.436 -0.588 -13.094 1.00 91.25 84 ASP A CA 1
ATOM 612 C C . ASP A 1 84 ? -1.231 -1.412 -12.075 1.00 91.25 84 ASP A C 1
ATOM 614 O O . ASP A 1 84 ? -0.679 -2.115 -11.219 1.00 91.25 84 ASP A O 1
ATOM 618 N N . LEU A 1 85 ? -2.550 -1.269 -12.150 1.00 89.50 85 LEU A N 1
ATOM 619 C CA . LEU A 1 85 ? -3.482 -1.922 -11.235 1.00 89.50 85 LEU A CA 1
ATOM 620 C C . LEU A 1 85 ? -3.412 -3.454 -11.295 1.00 89.50 85 LEU A C 1
ATOM 622 O O . LEU A 1 85 ? -3.429 -4.055 -10.222 1.00 89.50 85 LEU A O 1
ATOM 626 N N . PRO A 1 86 ? -3.269 -4.107 -12.470 1.00 90.69 86 PRO A N 1
ATOM 627 C CA . PRO A 1 86 ? -3.064 -5.555 -12.532 1.00 90.69 86 PRO A CA 1
ATOM 628 C C . PRO A 1 86 ? -1.879 -6.045 -11.692 1.00 90.69 86 PRO A C 1
ATOM 630 O O . PRO A 1 86 ? -2.015 -7.002 -10.931 1.00 90.69 86 PRO A O 1
ATOM 633 N N . ARG A 1 87 ? -0.723 -5.378 -11.779 1.00 92.25 87 ARG A N 1
ATOM 634 C CA . ARG A 1 87 ? 0.454 -5.743 -10.979 1.00 92.25 87 ARG A CA 1
ATOM 635 C C . ARG A 1 87 ? 0.285 -5.406 -9.501 1.00 92.25 87 ARG A C 1
ATOM 637 O O . ARG A 1 87 ? 0.734 -6.184 -8.665 1.00 92.25 87 ARG A O 1
ATOM 644 N N . PHE A 1 88 ? -0.403 -4.316 -9.159 1.00 91.38 88 PHE A N 1
ATOM 645 C CA . PHE A 1 88 ? -0.746 -4.036 -7.761 1.00 91.38 88 PHE A CA 1
ATOM 646 C C . PHE A 1 88 ? -1.653 -5.138 -7.192 1.00 91.38 88 PHE A C 1
ATOM 648 O O . PHE A 1 88 ? -1.334 -5.733 -6.165 1.00 91.38 88 PHE A O 1
ATOM 655 N N . ALA A 1 89 ? -2.727 -5.502 -7.893 1.00 89.62 89 ALA A N 1
ATOM 656 C CA . ALA A 1 89 ? -3.620 -6.581 -7.480 1.00 89.62 89 ALA A CA 1
ATOM 657 C C . ALA A 1 89 ? -2.902 -7.941 -7.347 1.00 89.62 89 ALA A C 1
ATOM 659 O O . ALA A 1 89 ? -3.311 -8.771 -6.536 1.00 89.62 89 ALA A O 1
ATOM 660 N N . ALA A 1 90 ? -1.816 -8.161 -8.097 1.00 91.12 90 ALA A N 1
ATOM 661 C CA . ALA A 1 90 ? -0.990 -9.364 -8.011 1.00 91.12 90 ALA A CA 1
ATOM 662 C C . ALA A 1 90 ? 0.024 -9.359 -6.849 1.00 91.12 90 ALA A C 1
ATOM 664 O O . ALA A 1 90 ? 0.495 -10.435 -6.473 1.00 91.12 90 ALA A O 1
ATOM 665 N N . LEU A 1 91 ? 0.356 -8.200 -6.260 1.00 92.06 91 LEU A N 1
ATOM 666 C CA . LEU A 1 91 ? 1.393 -8.090 -5.223 1.00 92.06 91 LEU A CA 1
ATOM 667 C C . LEU A 1 91 ? 1.207 -9.057 -4.043 1.00 92.06 91 LEU A C 1
ATOM 669 O O . LEU A 1 91 ? 2.196 -9.696 -3.686 1.00 92.06 91 LEU A O 1
ATOM 673 N N . PRO A 1 92 ? 0.004 -9.240 -3.456 1.00 90.56 92 PRO A N 1
ATOM 674 C CA . PRO A 1 92 ? -0.170 -10.188 -2.356 1.00 90.56 92 PRO A CA 1
ATOM 675 C C . PRO A 1 92 ? 0.229 -11.610 -2.763 1.00 90.56 92 PRO A C 1
ATOM 677 O O . PRO A 1 92 ? 0.982 -12.270 -2.056 1.00 90.56 92 PRO A O 1
ATOM 680 N N . SER A 1 93 ? -0.177 -12.052 -3.958 1.00 92.06 93 SER A N 1
ATOM 681 C CA . SER A 1 93 ? 0.186 -13.378 -4.467 1.00 92.06 93 SER A CA 1
ATOM 682 C C . SER A 1 93 ? 1.685 -13.503 -4.742 1.00 92.06 93 SER A C 1
ATOM 684 O O . SER A 1 93 ? 2.271 -14.528 -4.407 1.00 92.06 93 SER A O 1
ATOM 686 N N . VAL A 1 94 ? 2.307 -12.487 -5.349 1.00 93.88 94 VAL A N 1
ATOM 687 C CA . VAL A 1 94 ? 3.744 -12.497 -5.681 1.00 93.88 94 VAL A CA 1
ATOM 688 C C . VAL A 1 94 ? 4.606 -12.461 -4.416 1.00 93.88 94 VAL A C 1
ATOM 690 O O . VAL A 1 94 ? 5.628 -13.136 -4.347 1.00 93.88 94 VAL A O 1
ATOM 693 N N . CYS A 1 95 ? 4.178 -11.711 -3.400 1.00 94.25 95 CYS A N 1
ATOM 694 C CA . CYS A 1 95 ? 4.875 -11.584 -2.124 1.00 94.25 95 CYS A CA 1
ATOM 695 C C . CYS A 1 95 ? 4.502 -12.671 -1.099 1.00 94.25 95 CYS A C 1
ATOM 697 O O . CYS A 1 95 ? 5.065 -12.681 -0.006 1.00 94.25 95 CYS A O 1
ATOM 699 N N . GLY A 1 96 ? 3.560 -13.570 -1.410 1.00 92.88 96 GLY A N 1
ATOM 700 C CA . GLY A 1 96 ? 3.086 -14.598 -0.477 1.00 92.88 96 GLY A CA 1
ATOM 701 C C . GLY A 1 96 ? 2.354 -14.034 0.747 1.00 92.88 96 GLY A C 1
ATOM 702 O O . GLY A 1 96 ? 2.408 -14.629 1.822 1.00 92.88 96 GLY A O 1
ATOM 703 N N . THR A 1 97 ? 1.696 -12.882 0.603 1.00 88.56 97 THR A N 1
ATOM 704 C CA . THR A 1 97 ? 0.941 -12.202 1.665 1.00 88.56 97 THR A CA 1
ATOM 705 C C . THR A 1 97 ? -0.557 -12.205 1.361 1.00 88.56 97 THR A C 1
ATOM 707 O O . THR A 1 97 ? -1.008 -12.555 0.270 1.00 88.56 97 THR A O 1
ATOM 710 N N . THR A 1 98 ? -1.368 -11.819 2.341 1.00 85.50 98 THR A N 1
ATOM 711 C CA . THR A 1 98 ? -2.797 -11.565 2.142 1.00 85.50 98 THR A CA 1
ATOM 712 C C . THR A 1 98 ? -3.122 -10.200 2.720 1.00 85.50 98 THR A C 1
ATOM 714 O O . THR A 1 98 ? -2.848 -9.945 3.890 1.00 85.50 98 THR A O 1
ATOM 717 N N . LEU A 1 99 ? -3.704 -9.322 1.905 1.00 83.94 99 LEU A N 1
ATOM 718 C CA . LEU A 1 99 ? -4.237 -8.046 2.373 1.00 83.94 99 LEU A CA 1
ATOM 719 C C . LEU A 1 99 ? -5.718 -8.208 2.723 1.00 83.94 99 LEU A C 1
ATOM 721 O O . LEU A 1 99 ? -6.422 -9.015 2.117 1.00 83.94 99 LEU A O 1
ATOM 725 N N . LYS A 1 100 ? -6.188 -7.440 3.708 1.00 81.88 100 LYS A N 1
ATOM 726 C CA . LYS A 1 100 ? -7.587 -7.470 4.172 1.00 81.88 100 LYS A CA 1
ATOM 727 C C . LYS A 1 100 ? -8.496 -6.507 3.399 1.00 81.88 100 LYS A C 1
ATOM 729 O O . LYS A 1 100 ? -9.695 -6.453 3.656 1.00 81.88 100 LYS A O 1
ATOM 734 N N . ILE A 1 101 ? -7.926 -5.742 2.473 1.00 81.56 101 ILE A N 1
ATOM 735 C CA . ILE A 1 101 ? -8.641 -4.797 1.614 1.00 81.56 101 ILE A CA 1
ATOM 736 C C . ILE A 1 101 ? -9.282 -5.512 0.410 1.00 81.56 101 ILE A C 1
ATOM 738 O O . ILE A 1 101 ? -8.817 -6.582 0.004 1.00 81.56 101 ILE A O 1
ATOM 742 N N . PRO A 1 102 ? -10.341 -4.936 -0.190 1.00 77.94 102 PRO A N 1
ATOM 743 C CA . PRO A 1 102 ? -10.899 -5.425 -1.447 1.00 77.94 102 PRO A CA 1
ATOM 744 C C . PRO A 1 102 ? -9.876 -5.367 -2.591 1.00 77.94 102 PRO A C 1
ATOM 746 O O . PRO A 1 102 ? -8.830 -4.726 -2.493 1.00 77.94 102 PRO A O 1
ATOM 749 N N . THR A 1 103 ? -10.195 -6.024 -3.708 1.00 79.56 103 THR A N 1
ATOM 750 C CA . THR A 1 103 ? -9.355 -6.004 -4.911 1.00 79.56 103 THR A CA 1
ATOM 751 C C . THR A 1 103 ? -9.021 -4.572 -5.329 1.00 79.56 103 THR A C 1
ATOM 753 O O . THR A 1 103 ? -9.905 -3.725 -5.467 1.00 79.56 103 THR A O 1
ATOM 756 N N . ILE A 1 104 ? -7.733 -4.321 -5.554 1.00 82.06 104 ILE A N 1
ATOM 757 C CA . ILE A 1 104 ? -7.216 -2.997 -5.887 1.00 82.06 104 ILE A CA 1
ATOM 758 C C . ILE A 1 104 ? -7.621 -2.651 -7.322 1.00 82.06 104 ILE A C 1
ATOM 760 O O . ILE A 1 104 ? -7.178 -3.283 -8.279 1.00 82.06 104 ILE A O 1
ATOM 764 N N . SER A 1 105 ? -8.486 -1.648 -7.455 1.00 77.06 105 SER A N 1
ATOM 765 C CA . SER A 1 105 ? -8.998 -1.125 -8.723 1.00 77.06 105 SER A CA 1
ATOM 766 C C . SER A 1 105 ? -9.351 0.360 -8.573 1.00 77.06 105 SER A C 1
ATOM 768 O O . SER A 1 105 ? -9.498 0.850 -7.452 1.00 77.06 105 SER A O 1
ATOM 770 N N . GLY A 1 106 ? -9.528 1.073 -9.688 1.00 73.00 106 GLY A N 1
ATOM 771 C CA . GLY A 1 106 ? -10.012 2.460 -9.681 1.00 73.00 106 GLY A CA 1
ATOM 772 C C . GLY A 1 106 ? -11.400 2.611 -9.041 1.00 73.00 106 GLY A C 1
ATOM 773 O O . GLY A 1 106 ? -11.677 3.622 -8.400 1.00 73.00 106 GLY A O 1
ATOM 774 N N . ASP A 1 107 ? -12.231 1.569 -9.125 1.00 78.94 107 ASP A N 1
ATOM 775 C CA . ASP A 1 107 ? -13.592 1.530 -8.572 1.00 78.94 107 ASP A CA 1
ATOM 776 C C . ASP A 1 107 ? -13.673 0.899 -7.172 1.00 78.94 107 ASP A C 1
ATOM 778 O O . ASP A 1 107 ? -14.748 0.473 -6.745 1.00 78.94 107 ASP A O 1
ATOM 782 N N . MET A 1 108 ? -12.555 0.784 -6.441 1.00 83.56 108 MET A N 1
ATOM 783 C CA . MET A 1 108 ? -12.595 0.151 -5.120 1.00 83.56 108 MET A CA 1
ATOM 784 C C . MET A 1 108 ? -13.543 0.911 -4.171 1.00 83.56 108 MET A C 1
ATOM 786 O O . MET A 1 108 ? -13.463 2.137 -4.004 1.00 83.56 108 MET A O 1
ATOM 790 N N . ASP A 1 109 ? -14.450 0.165 -3.540 1.00 84.38 109 ASP A N 1
ATOM 791 C CA . ASP A 1 109 ? -15.431 0.684 -2.589 1.00 84.38 109 ASP A CA 1
ATOM 792 C C . ASP A 1 109 ? -15.058 0.255 -1.165 1.00 84.38 109 ASP A C 1
ATOM 794 O O . ASP A 1 109 ? -15.414 -0.827 -0.689 1.00 84.38 109 ASP A O 1
ATOM 798 N N . CYS A 1 110 ? -14.341 1.138 -0.472 1.00 86.56 110 CYS A N 1
ATOM 799 C CA . CYS A 1 110 ? -13.916 0.946 0.911 1.00 86.56 110 CYS A CA 1
ATOM 800 C C . CYS A 1 110 ? -15.083 0.960 1.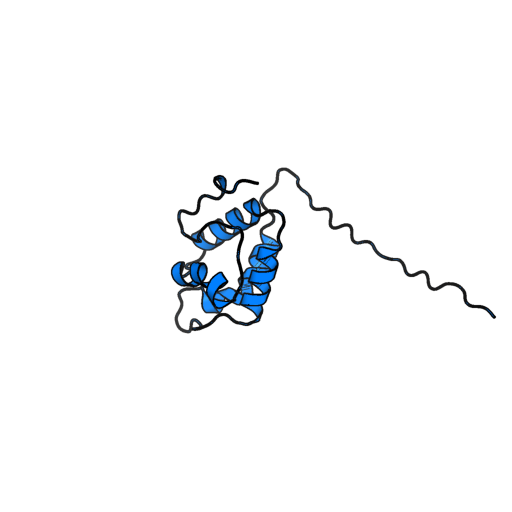915 1.00 86.56 110 CYS A C 1
ATOM 802 O O . CYS A 1 110 ? -14.930 0.479 3.037 1.00 86.56 110 CYS A O 1
ATOM 804 N N . SER A 1 111 ? -16.278 1.424 1.522 1.00 85.00 111 SER A N 1
ATOM 805 C CA . SER A 1 111 ? -17.474 1.376 2.378 1.00 85.00 111 SER A CA 1
ATOM 806 C C . SER A 1 111 ? -18.046 -0.037 2.507 1.00 85.00 111 SER A C 1
ATOM 808 O O . SER A 1 111 ? -18.876 -0.291 3.380 1.00 85.00 111 SER A O 1
ATOM 810 N N . LYS A 1 112 ? -17.615 -0.974 1.652 1.00 81.62 112 LYS A N 1
ATOM 811 C CA . LYS A 1 112 ? -18.012 -2.390 1.709 1.00 81.62 112 LYS A CA 1
ATOM 812 C C . LYS A 1 112 ? -17.198 -3.207 2.710 1.00 81.62 112 LYS A C 1
ATOM 814 O O . LYS A 1 112 ? -17.568 -4.353 2.971 1.00 81.62 112 LYS A O 1
ATOM 819 N N . ILE A 1 113 ? -16.122 -2.646 3.265 1.00 80.88 113 ILE A N 1
ATOM 820 C CA . ILE A 1 113 ? -15.319 -3.305 4.296 1.00 80.88 113 ILE A CA 1
ATOM 821 C C . ILE A 1 113 ? -16.166 -3.378 5.564 1.00 80.88 113 ILE A C 1
ATOM 823 O O . ILE A 1 113 ? -16.462 -2.366 6.198 1.00 80.88 113 ILE A O 1
ATOM 827 N N . LYS A 1 114 ? -16.598 -4.594 5.900 1.00 67.50 114 LYS A N 1
ATOM 828 C CA . LYS A 1 114 ? -17.287 -4.876 7.156 1.00 67.50 114 LYS A CA 1
ATOM 829 C C . LYS A 1 114 ? -16.230 -5.091 8.234 1.00 67.50 114 LYS A C 1
ATOM 831 O O . LYS A 1 114 ? -15.333 -5.908 8.036 1.00 67.50 114 LYS A O 1
ATOM 836 N N . MET A 1 115 ? -16.335 -4.316 9.309 1.00 56.72 115 MET A N 1
ATOM 837 C CA . MET A 1 115 ? -15.559 -4.496 10.539 1.00 56.72 115 MET A CA 1
ATOM 838 C C . MET A 1 115 ? -16.043 -5.727 11.300 1.00 56.72 115 MET A C 1
ATOM 840 O O . MET A 1 115 ? -17.271 -5.980 11.268 1.00 56.72 115 MET A O 1
#

Radius of gyration: 18.54 Å; Cα contacts (8 Å, |Δi|>4): 115; chains: 1; bounding box: 46×28×67 Å

Foldseek 3Di:
DDDDDDPPPPPPPPPPPPPDVDQQPLVLLCVLQVQCCLQWAPDPNRDPAGDPSNLVSVQVQQPDPCLLSSQVSLLVVVVVGRTDLVVVQCSCVRSVHDHLAPRRDNPGDSVPRDD

Nearest PDB structures (foldseek):
  6iwm-assembly1_A  TM=8.504E-01  e=1.511E-05  Solanum melongena
  2alg-assembly2_B  TM=8.455E-01  e=1.709E-05  Prunus persica
  6frr-assembly2_B  TM=8.609E-01  e=2.797E-05  Artemisia vulgaris
  3gsh-assembly2_B  TM=8.098E-01  e=4.578E-05  Hordeum vulgare
  6frr-assembly1_A  TM=8.243E-01  e=1.887E-04  Artemisia vulgaris

Secondary structure (DSSP, 8-state):
--------------------S-S---HHHHHHHGGGHHHHB-STT--SS--HHHHHHHHHHHT-S-HHHHHHHHHHHHHHS-B-HHHHHHHHHHHT---SSPP-STT--GGG---

Mean predicted aligned error: 10.55 Å

pLDDT: mean 79.99, std 16.55, range [39.19, 97.12]

InterPro domains:
  IPR000528 Plant non-specific lipid-transfer protein/Par allergen [PR00382] (25-41)
  IPR000528 Plant non-specific lipid-transfer protein/Par allergen [PR00382] (49-63)
  IPR000528 Plant non-specific lipid-transfer protein/Par allergen [PR00382] (82-99)
  IPR000528 Plant non-specific lipid-transfer protein/Par allergen [PR00382] (101-112)
  IPR000528 Plant non-specific lipid-transfer protein/Par allergen [PTHR33076] (8-112)
  IPR016140 Bifunctional inhibitor/plant lipid transfer protein/seed storage helical domain [PF00234] (26-110)
  IPR036312 Bifunctional inhibitor/plant lipid transfer protein/seed storage helical domain superfamily [G3DSA:1.10.110.10] (23-115)
  IPR036312 Bifunctional inhibitor/plant lipid transfer protein/seed storage helical domain superfamily [SSF47699] (24-113)